Protein AF-A0A926WCE5-F1 (afdb_monomer_lite)

Sequence (85 aa):
MDINLHIERLVLDGVTLTPAQQRQLQASVKTELGRLITESGLGDYLHSRSSVHRLTPGPIEVAEQPDPTQLGTQIAQALYQGIGS

Radius of gyration: 13.47 Å; chains: 1; bounding box: 26×24×40 Å

Foldseek 3Di:
DDDDDDDPDDDDPPDDDDPVLVVLLVVLLVVLLVVCCVPVNLPCLVVPVDDPPDFDFDDDDADPDRRSNVSSNRVNVSVSVSSVD

pLDDT: mean 76.6, std 11.89, range [50.31, 91.5]

Structure (mmCIF, N/CA/C/O backbone):
data_AF-A0A926WCE5-F1
#
_entry.id   AF-A0A926WCE5-F1
#
loop_
_atom_site.group_PDB
_atom_site.id
_atom_site.type_symbol
_atom_site.label_atom_id
_atom_site.label_alt_id
_atom_site.label_comp_id
_atom_site.label_asym_id
_atom_site.label_entity_id
_atom_site.label_seq_id
_atom_site.pdbx_PDB_ins_code
_atom_site.Cartn_x
_atom_site.Cartn_y
_atom_site.Cartn_z
_atom_site.occupancy
_atom_site.B_iso_or_equiv
_atom_site.auth_seq_id
_atom_site.auth_comp_id
_atom_site.auth_asym_id
_atom_site.auth_atom_id
_atom_site.pdbx_PDB_model_num
ATOM 1 N N . MET A 1 1 ? 9.933 9.816 -16.355 1.00 50.31 1 MET A N 1
ATOM 2 C CA . MET A 1 1 ? 8.906 8.787 -16.611 1.00 50.31 1 MET A CA 1
ATOM 3 C C . MET A 1 1 ? 7.838 8.999 -15.563 1.00 50.31 1 MET A C 1
ATOM 5 O O . MET A 1 1 ? 8.159 8.871 -14.391 1.00 50.31 1 MET A O 1
ATOM 9 N N . ASP A 1 2 ? 6.631 9.385 -15.969 1.00 57.28 2 ASP A N 1
ATOM 10 C CA . ASP A 1 2 ? 5.538 9.637 -15.027 1.00 57.28 2 ASP A CA 1
ATOM 11 C C . ASP A 1 2 ? 4.714 8.362 -14.860 1.00 57.28 2 ASP A C 1
ATOM 13 O O . ASP A 1 2 ? 3.922 7.990 -15.726 1.00 57.28 2 ASP A O 1
ATOM 17 N N . ILE A 1 3 ? 4.938 7.662 -13.750 1.00 62.75 3 ILE A N 1
ATOM 18 C CA . ILE A 1 3 ? 4.130 6.510 -13.349 1.00 62.75 3 ILE A CA 1
ATOM 19 C C . ILE A 1 3 ? 2.999 7.033 -12.466 1.00 62.75 3 ILE A C 1
ATOM 21 O O . ILE A 1 3 ? 3.234 7.497 -11.353 1.00 62.75 3 ILE A O 1
ATOM 25 N N . ASN A 1 4 ? 1.764 6.940 -12.956 1.00 67.62 4 ASN A N 1
ATOM 26 C CA . ASN A 1 4 ? 0.566 7.258 -12.185 1.00 67.62 4 ASN A CA 1
ATOM 27 C C . ASN A 1 4 ? -0.100 5.954 -11.736 1.00 67.62 4 ASN A C 1
ATOM 29 O O . ASN A 1 4 ? -0.792 5.305 -12.518 1.00 67.62 4 ASN A O 1
ATOM 33 N N . LEU A 1 5 ? 0.123 5.560 -10.479 1.00 71.31 5 LEU A N 1
ATOM 34 C CA . LEU A 1 5 ? -0.512 4.386 -9.881 1.00 71.31 5 LEU A CA 1
ATOM 35 C C . LEU A 1 5 ? -1.826 4.793 -9.206 1.00 71.31 5 LEU A C 1
ATOM 37 O O . LEU A 1 5 ? -1.823 5.506 -8.201 1.00 71.31 5 LEU A O 1
ATOM 41 N N . HIS A 1 6 ? -2.949 4.321 -9.745 1.00 74.50 6 HIS A N 1
ATOM 42 C CA . HIS A 1 6 ? -4.268 4.531 -9.158 1.00 74.50 6 HIS A CA 1
ATOM 43 C C . HIS A 1 6 ? -4.774 3.238 -8.511 1.00 74.50 6 HIS A C 1
ATOM 45 O O . HIS A 1 6 ? -4.977 2.237 -9.191 1.00 74.50 6 HIS A O 1
ATOM 51 N N . ILE A 1 7 ? -4.975 3.263 -7.192 1.00 75.12 7 ILE A N 1
ATOM 52 C CA . ILE A 1 7 ? -5.594 2.165 -6.443 1.00 75.12 7 ILE A CA 1
ATOM 53 C C . ILE A 1 7 ? -7.041 2.574 -6.168 1.00 75.12 7 ILE A C 1
ATOM 55 O O . ILE A 1 7 ? -7.287 3.381 -5.273 1.00 75.12 7 ILE A O 1
ATOM 59 N N . GLU A 1 8 ? -7.990 2.035 -6.936 1.00 73.94 8 GLU A N 1
ATOM 60 C CA . GLU A 1 8 ? -9.418 2.360 -6.775 1.00 73.94 8 GLU A CA 1
ATOM 61 C C . GLU A 1 8 ? -9.967 1.890 -5.425 1.00 73.94 8 GLU A C 1
ATOM 63 O O . GLU A 1 8 ? -10.796 2.557 -4.802 1.00 73.94 8 GLU A O 1
ATOM 68 N N . ARG A 1 9 ? -9.510 0.722 -4.959 1.00 77.56 9 ARG A N 1
ATOM 69 C CA . ARG A 1 9 ? -9.950 0.143 -3.693 1.00 77.56 9 ARG A CA 1
ATOM 70 C C . ARG A 1 9 ? -8.898 -0.794 -3.114 1.00 77.56 9 ARG A C 1
ATOM 72 O O . ARG A 1 9 ? -8.435 -1.703 -3.791 1.00 77.56 9 ARG A O 1
ATOM 79 N N . LEU A 1 10 ? -8.593 -0.603 -1.834 1.00 78.69 10 LEU A N 1
ATOM 80 C CA . LEU A 1 10 ? -7.878 -1.570 -1.006 1.00 78.69 10 LEU A CA 1
ATOM 81 C C . LEU A 1 10 ? -8.882 -2.137 0.002 1.00 78.69 10 LEU A C 1
ATOM 83 O O . LEU A 1 10 ? -9.352 -1.406 0.873 1.00 78.69 10 LEU A O 1
ATOM 87 N N . VAL A 1 11 ? -9.255 -3.407 -0.160 1.00 80.56 11 VAL A N 1
ATOM 88 C CA . VAL A 1 11 ? -10.141 -4.119 0.774 1.00 80.56 11 VAL A CA 1
ATOM 89 C C . VAL A 1 11 ? -9.274 -4.946 1.713 1.00 80.56 11 VAL A C 1
ATOM 91 O O . VAL A 1 11 ? -8.406 -5.684 1.254 1.00 80.56 11 VAL A O 1
ATOM 94 N N . LEU A 1 12 ? -9.491 -4.791 3.016 1.00 78.00 12 LEU A N 1
ATOM 95 C CA . LEU A 1 12 ? -8.796 -5.533 4.064 1.00 78.00 12 LEU A CA 1
ATOM 96 C C . LEU A 1 12 ? -9.846 -6.297 4.859 1.00 78.00 12 LEU A C 1
ATOM 98 O O . LEU A 1 12 ? -10.514 -5.728 5.723 1.00 78.00 12 LEU A O 1
ATOM 102 N N . ASP A 1 13 ? -10.014 -7.572 4.536 1.00 75.75 13 ASP A N 1
ATOM 103 C CA . ASP A 1 13 ? -10.943 -8.436 5.252 1.00 75.75 13 ASP A CA 1
ATOM 104 C C . ASP A 1 13 ? -10.307 -8.914 6.565 1.00 75.75 13 ASP A C 1
ATOM 106 O O . ASP A 1 13 ? -9.136 -9.285 6.608 1.00 75.75 13 ASP A O 1
ATOM 110 N N . GLY A 1 14 ? -11.072 -8.881 7.659 1.00 75.88 14 GLY A N 1
ATOM 111 C CA . GLY A 1 14 ? -10.619 -9.356 8.975 1.00 75.88 14 GLY A CA 1
ATOM 112 C C . GLY A 1 14 ? -9.721 -8.392 9.763 1.00 75.88 14 GLY A C 1
ATOM 113 O O . GLY A 1 14 ? -9.305 -8.730 10.868 1.00 75.88 14 GLY A O 1
ATOM 114 N N . VAL A 1 15 ? -9.455 -7.184 9.254 1.00 78.00 15 VAL A N 1
ATOM 115 C CA . VAL A 1 15 ? -8.602 -6.186 9.920 1.00 78.00 15 VAL A CA 1
ATOM 116 C C . VAL A 1 15 ? -9.450 -5.033 10.455 1.00 78.00 15 VAL A C 1
ATOM 118 O O . VAL A 1 15 ? -10.025 -4.253 9.697 1.00 78.00 15 VAL A O 1
ATOM 121 N N . THR A 1 16 ? -9.517 -4.898 11.781 1.00 81.69 16 THR A N 1
ATOM 122 C CA . THR A 1 16 ? -10.254 -3.802 12.428 1.00 81.69 16 THR A CA 1
ATOM 123 C C . THR A 1 16 ? -9.315 -2.628 12.690 1.00 81.69 16 THR A C 1
ATOM 125 O O . THR A 1 16 ? -8.502 -2.674 13.609 1.00 81.69 16 THR A O 1
ATOM 128 N N . LEU A 1 17 ? -9.425 -1.561 11.893 1.00 83.44 17 LEU A N 1
ATOM 129 C CA . LEU A 1 17 ? -8.636 -0.334 12.058 1.00 83.44 17 LEU A CA 1
ATOM 130 C C . LEU A 1 17 ? -9.539 0.870 12.290 1.00 83.44 17 LEU A C 1
ATOM 132 O O . LEU A 1 17 ? -10.533 1.066 11.586 1.00 83.44 17 LEU A O 1
ATOM 136 N N . THR A 1 18 ? -9.142 1.730 13.224 1.00 88.75 18 THR A N 1
ATOM 137 C CA . THR A 1 18 ? -9.754 3.052 13.400 1.00 88.75 18 THR A CA 1
ATOM 138 C C . THR A 1 18 ? -9.506 3.940 12.169 1.00 88.75 18 THR A C 1
ATOM 140 O O . THR A 1 18 ? -8.520 3.746 11.455 1.00 88.75 18 THR A O 1
ATOM 143 N N . PRO A 1 19 ? -10.319 4.986 11.928 1.00 87.56 19 PRO A N 1
ATOM 144 C CA . PRO A 1 19 ? -10.112 5.900 10.797 1.00 87.56 19 PRO A CA 1
ATOM 145 C C . PRO A 1 19 ? -8.729 6.577 10.774 1.00 87.56 19 PRO A C 1
ATOM 147 O O . PRO A 1 19 ? -8.206 6.915 9.712 1.00 87.56 19 PRO A O 1
ATOM 150 N N . ALA A 1 20 ? -8.115 6.791 11.942 1.00 89.00 20 ALA A N 1
ATOM 151 C CA . ALA A 1 20 ? -6.753 7.313 12.037 1.00 89.00 20 ALA A CA 1
ATOM 152 C C . ALA A 1 20 ? -5.724 6.280 11.553 1.00 89.00 20 ALA A C 1
ATOM 154 O O . ALA A 1 20 ? -4.899 6.594 10.697 1.00 89.00 20 ALA A O 1
ATOM 155 N N . GLN A 1 21 ? -5.838 5.038 12.026 1.00 88.56 21 GLN A N 1
ATOM 156 C CA . GLN A 1 21 ? -4.976 3.930 11.611 1.00 88.56 21 GLN A CA 1
ATOM 157 C C . GLN A 1 21 ? -5.133 3.603 10.123 1.00 88.56 21 GLN A C 1
ATOM 159 O O . GLN A 1 21 ? -4.145 3.320 9.460 1.00 88.56 21 GLN A O 1
ATOM 164 N N . GLN A 1 22 ? -6.341 3.708 9.564 1.00 87.06 22 GLN A N 1
ATOM 165 C CA . GLN A 1 22 ? -6.567 3.538 8.124 1.00 87.06 22 GLN A CA 1
ATOM 166 C C . GLN A 1 22 ? -5.812 4.586 7.297 1.00 87.06 22 GLN A C 1
ATOM 168 O O . GLN A 1 22 ? -5.177 4.249 6.300 1.00 87.06 22 GLN A O 1
ATOM 173 N N . ARG A 1 23 ? -5.841 5.861 7.711 1.00 89.06 23 ARG A N 1
ATOM 174 C CA . ARG A 1 23 ? -5.074 6.922 7.036 1.00 89.06 23 ARG A CA 1
ATOM 175 C C . ARG A 1 23 ? -3.570 6.700 7.158 1.00 89.06 23 ARG A C 1
ATOM 177 O O . ARG A 1 23 ? -2.854 6.905 6.182 1.00 89.06 23 ARG A O 1
ATOM 184 N N . GLN A 1 24 ? -3.111 6.256 8.326 1.00 90.44 24 GLN A N 1
ATOM 185 C CA . GLN A 1 24 ? -1.709 5.911 8.552 1.00 90.44 24 GLN A CA 1
ATOM 186 C C . GLN A 1 24 ? -1.276 4.749 7.654 1.00 90.44 24 GLN A C 1
ATOM 188 O O . GLN A 1 24 ? -0.289 4.877 6.940 1.00 90.44 24 GLN A O 1
ATOM 193 N N . LEU A 1 25 ? -2.078 3.684 7.589 1.00 89.88 25 LEU A N 1
ATOM 194 C CA . LEU A 1 25 ? -1.857 2.552 6.697 1.00 89.88 25 LEU A CA 1
ATOM 195 C C . LEU A 1 25 ? -1.733 3.006 5.239 1.00 89.88 25 LEU A C 1
ATOM 197 O O . LEU A 1 25 ? -0.764 2.676 4.566 1.00 89.88 25 LEU A O 1
ATOM 201 N N . GLN A 1 26 ? -2.686 3.807 4.753 1.00 87.56 26 GLN A N 1
ATOM 202 C CA . GLN A 1 26 ? -2.656 4.319 3.381 1.00 87.56 26 GLN A CA 1
ATOM 203 C C . GLN A 1 26 ? -1.417 5.174 3.097 1.00 87.56 26 GLN A C 1
ATOM 205 O O . GLN A 1 26 ? -0.851 5.084 2.007 1.00 87.56 26 GLN A O 1
ATOM 210 N N . ALA A 1 27 ? -0.999 6.011 4.048 1.00 90.00 27 ALA A N 1
ATOM 211 C CA . ALA A 1 27 ? 0.205 6.822 3.908 1.00 90.00 27 ALA A CA 1
ATOM 212 C C . ALA A 1 27 ? 1.462 5.943 3.830 1.00 90.00 27 ALA A C 1
ATOM 214 O O . ALA A 1 27 ? 2.305 6.162 2.958 1.00 90.00 27 ALA A O 1
ATOM 215 N N . SER A 1 28 ? 1.552 4.915 4.676 1.00 91.50 28 SER A N 1
ATOM 216 C CA . SER A 1 28 ? 2.657 3.954 4.680 1.00 91.50 28 SER A CA 1
ATOM 217 C C . SER A 1 28 ? 2.715 3.142 3.391 1.00 91.50 28 SER A C 1
ATOM 219 O O . SER A 1 28 ? 3.781 3.065 2.786 1.00 91.50 28 SER A O 1
ATOM 221 N N . VAL A 1 29 ? 1.572 2.645 2.904 1.00 90.19 29 VAL A N 1
ATOM 222 C CA . VAL A 1 29 ? 1.488 1.950 1.610 1.00 90.19 29 VAL A CA 1
ATOM 223 C C . VAL A 1 29 ? 2.005 2.847 0.486 1.00 90.19 29 VAL A C 1
ATOM 225 O O . VAL A 1 29 ? 2.869 2.428 -0.274 1.00 90.19 29 VAL A O 1
ATOM 228 N N . LYS A 1 30 ? 1.521 4.094 0.390 1.00 89.69 30 LYS A N 1
ATOM 229 C CA . LYS A 1 30 ? 1.944 5.044 -0.657 1.00 89.69 30 LYS A CA 1
ATOM 230 C C . LYS A 1 30 ? 3.435 5.359 -0.590 1.00 89.69 30 LYS A C 1
ATOM 232 O O . LYS A 1 30 ? 4.088 5.417 -1.628 1.00 89.69 30 LYS A O 1
ATOM 237 N N . THR A 1 31 ? 3.949 5.572 0.617 1.00 91.25 31 THR A N 1
ATOM 238 C CA . THR A 1 31 ? 5.358 5.907 0.844 1.00 91.25 31 THR A CA 1
ATOM 239 C C . THR A 1 31 ? 6.256 4.755 0.418 1.00 91.25 31 THR A C 1
ATOM 241 O O . THR A 1 31 ? 7.186 4.964 -0.356 1.00 91.25 31 THR A O 1
ATOM 244 N N . GLU A 1 32 ? 5.947 3.536 0.859 1.00 91.50 32 GLU A N 1
ATOM 245 C CA . GLU A 1 32 ? 6.766 2.366 0.552 1.00 91.50 32 GLU A CA 1
ATOM 246 C C . GLU A 1 32 ? 6.663 1.961 -0.924 1.00 91.50 32 GLU A C 1
ATOM 248 O O . GLU A 1 32 ? 7.686 1.701 -1.549 1.00 91.50 32 GLU A O 1
ATOM 253 N N . LEU A 1 33 ? 5.469 1.982 -1.531 1.00 87.88 33 LEU A N 1
ATOM 254 C CA . LEU A 1 33 ? 5.328 1.728 -2.973 1.00 87.88 33 LEU A CA 1
ATOM 255 C C . LEU A 1 33 ? 6.091 2.763 -3.800 1.00 87.88 33 LEU A C 1
ATOM 257 O O . LEU A 1 33 ? 6.789 2.398 -4.742 1.00 87.88 33 LEU A O 1
ATOM 261 N N . GLY A 1 34 ? 5.987 4.045 -3.436 1.00 87.50 34 GLY A N 1
ATOM 262 C CA . GLY A 1 34 ? 6.744 5.111 -4.085 1.00 87.50 34 GLY A CA 1
ATOM 263 C C . GLY A 1 34 ? 8.250 4.875 -3.983 1.00 87.50 34 GLY A C 1
ATOM 264 O O . GLY A 1 34 ? 8.956 5.002 -4.983 1.00 87.50 34 GLY A O 1
ATOM 265 N N . ARG A 1 35 ? 8.730 4.461 -2.805 1.00 90.12 35 ARG A N 1
ATOM 266 C CA . ARG A 1 35 ? 10.133 4.108 -2.569 1.00 90.12 35 ARG A CA 1
ATOM 267 C C . ARG A 1 35 ? 10.580 2.935 -3.445 1.00 90.12 35 ARG A C 1
ATOM 269 O O . ARG A 1 35 ? 11.546 3.084 -4.184 1.00 90.12 35 ARG A O 1
ATOM 276 N N . LEU A 1 36 ? 9.855 1.813 -3.432 1.00 88.00 36 LEU A N 1
ATOM 277 C CA . LEU A 1 36 ? 10.190 0.609 -4.207 1.00 88.00 36 LEU A CA 1
ATOM 278 C C . LEU A 1 36 ? 10.210 0.877 -5.716 1.00 88.00 36 LEU A C 1
ATOM 280 O O . LEU A 1 36 ? 11.155 0.493 -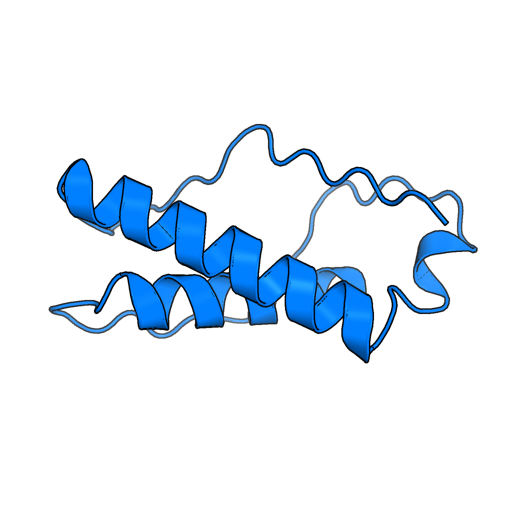6.398 1.00 88.00 36 LEU A O 1
ATOM 284 N N . ILE A 1 37 ? 9.211 1.600 -6.227 1.00 83.69 37 ILE A N 1
ATOM 285 C CA . ILE A 1 37 ? 9.140 1.985 -7.643 1.00 83.69 37 ILE A CA 1
ATOM 286 C C . ILE A 1 37 ? 10.290 2.924 -8.019 1.00 83.69 37 ILE A C 1
ATOM 288 O O . ILE A 1 37 ? 10.847 2.800 -9.107 1.00 83.69 37 ILE A O 1
ATOM 292 N N . THR A 1 38 ? 10.655 3.859 -7.141 1.00 85.00 38 THR A N 1
ATOM 293 C CA . THR A 1 38 ? 11.740 4.816 -7.412 1.00 85.00 38 THR A CA 1
ATOM 294 C C . THR A 1 38 ? 13.108 4.141 -7.375 1.00 85.00 38 THR A C 1
ATOM 296 O O . THR A 1 38 ? 13.950 4.423 -8.223 1.00 85.00 38 THR A O 1
ATOM 299 N N . GLU A 1 39 ? 13.339 3.254 -6.407 1.00 87.38 39 GLU A N 1
ATOM 300 C CA . GLU A 1 39 ? 14.631 2.590 -6.214 1.00 87.38 39 GLU A CA 1
ATOM 301 C C . GLU A 1 39 ? 14.862 1.442 -7.198 1.00 87.38 39 GLU A C 1
ATOM 303 O O . GLU A 1 39 ? 15.956 1.301 -7.736 1.00 87.38 39 GLU A O 1
ATOM 308 N N . SER A 1 40 ? 13.847 0.607 -7.418 1.00 80.31 40 SER A N 1
ATOM 309 C CA . SER A 1 40 ? 13.974 -0.647 -8.173 1.00 80.31 40 SER A CA 1
ATOM 310 C C . SER A 1 40 ? 13.309 -0.584 -9.554 1.00 80.31 40 SER A C 1
ATOM 312 O O . SER A 1 40 ? 13.441 -1.509 -10.355 1.00 80.31 40 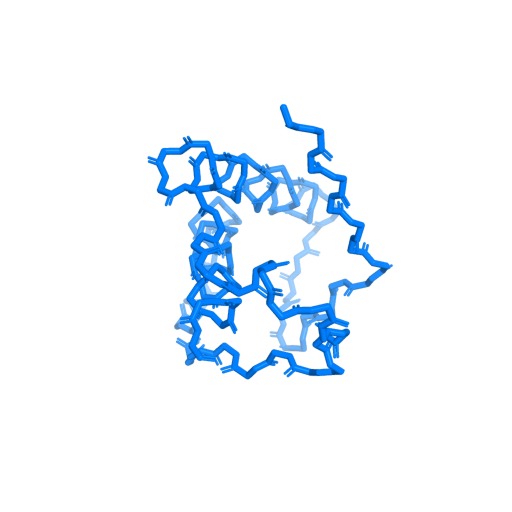SER A O 1
ATOM 314 N N . GLY A 1 41 ? 12.610 0.511 -9.869 1.00 78.25 41 GLY A N 1
ATOM 315 C CA . GLY A 1 41 ? 11.807 0.623 -11.083 1.00 78.25 41 GLY A CA 1
ATOM 316 C C . GLY A 1 41 ? 10.600 -0.319 -11.063 1.00 78.25 41 GLY A C 1
ATOM 317 O O . GLY A 1 41 ? 10.311 -0.980 -10.070 1.00 78.25 41 GLY A O 1
ATOM 318 N N . LEU A 1 42 ? 9.884 -0.398 -12.183 1.00 73.56 42 LEU A N 1
ATOM 319 C CA . LEU A 1 42 ? 8.806 -1.378 -12.397 1.00 73.56 42 LEU A CA 1
ATOM 320 C C . LEU A 1 42 ? 9.220 -2.533 -13.333 1.00 73.56 42 LEU A C 1
ATOM 322 O O . LEU A 1 42 ? 8.374 -3.326 -13.733 1.00 73.56 42 LEU A O 1
ATOM 326 N N . GLY A 1 43 ? 10.514 -2.638 -13.665 1.00 65.19 43 GLY A N 1
ATOM 327 C CA . GLY A 1 43 ? 11.077 -3.710 -14.496 1.00 65.19 43 GLY A CA 1
ATOM 328 C C . GLY A 1 43 ? 10.437 -3.865 -15.886 1.00 65.19 43 GLY A C 1
ATOM 329 O O . GLY A 1 43 ? 9.723 -2.987 -16.378 1.00 65.19 43 GLY A O 1
ATOM 330 N N . ASP A 1 44 ? 10.682 -5.016 -16.521 1.00 57.16 44 ASP A N 1
ATOM 331 C CA . ASP A 1 44 ? 10.159 -5.388 -17.848 1.00 57.16 44 ASP A CA 1
ATOM 332 C C . ASP A 1 44 ? 8.622 -5.538 -17.907 1.00 57.16 44 ASP A C 1
ATOM 334 O O . ASP A 1 44 ? 8.047 -5.623 -18.991 1.00 57.16 44 ASP A O 1
ATOM 338 N N . TYR A 1 45 ? 7.929 -5.480 -16.767 1.00 59.09 45 TYR A N 1
ATOM 339 C CA . TYR A 1 45 ? 6.473 -5.626 -16.665 1.00 59.09 45 TYR A CA 1
ATOM 340 C C . TYR A 1 45 ? 5.669 -4.518 -17.349 1.00 59.09 45 TYR A C 1
ATOM 342 O O . TYR A 1 45 ? 4.553 -4.755 -17.807 1.00 59.09 45 TYR A O 1
ATOM 350 N N . LEU A 1 46 ? 6.233 -3.312 -17.463 1.00 57.84 46 LEU A N 1
ATOM 351 C CA . LEU A 1 46 ? 5.618 -2.231 -18.240 1.00 57.84 46 LEU A CA 1
ATOM 352 C C . LEU A 1 46 ?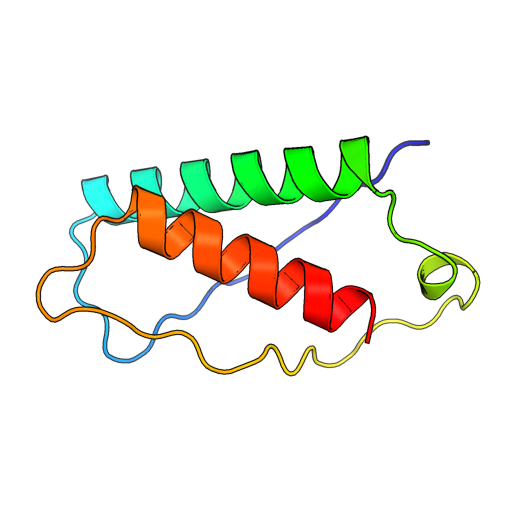 5.939 -2.311 -19.741 1.00 57.84 46 LEU A C 1
ATOM 354 O O . LEU A 1 46 ? 5.282 -1.629 -20.531 1.00 57.84 46 LEU A O 1
ATOM 358 N N . HIS A 1 47 ? 6.920 -3.126 -20.152 1.00 53.78 47 HIS A N 1
ATOM 359 C CA . HIS A 1 47 ? 7.214 -3.343 -21.573 1.00 53.78 47 HIS A CA 1
ATOM 360 C C . HIS A 1 47 ? 6.147 -4.218 -22.235 1.00 53.78 47 HIS A C 1
ATOM 362 O O . HIS A 1 47 ? 5.806 -3.996 -23.401 1.00 53.78 47 HIS A O 1
ATOM 368 N N . SER A 1 48 ? 5.542 -5.153 -21.499 1.00 52.53 48 SER A N 1
ATOM 369 C CA . SER A 1 48 ? 4.282 -5.749 -21.926 1.00 52.53 48 SER A CA 1
ATOM 370 C C . SER A 1 48 ? 3.153 -4.783 -21.577 1.00 52.53 48 SER A C 1
ATOM 372 O O . SER A 1 48 ? 2.883 -4.513 -20.414 1.00 52.53 48 SER A O 1
ATOM 374 N N . ARG A 1 49 ? 2.459 -4.249 -22.588 1.00 51.00 49 ARG A N 1
ATOM 375 C CA . ARG A 1 49 ? 1.246 -3.406 -22.461 1.00 51.00 49 ARG A CA 1
ATOM 376 C C . ARG A 1 49 ? 0.043 -4.174 -21.875 1.00 51.00 49 ARG A C 1
ATOM 378 O O . ARG A 1 49 ? -1.088 -4.024 -22.331 1.00 51.00 49 ARG A O 1
ATOM 385 N N . SER A 1 50 ? 0.288 -5.057 -20.923 1.00 54.31 50 SER A N 1
ATOM 386 C CA . SER A 1 50 ? -0.660 -5.957 -20.302 1.00 54.31 50 SER A CA 1
ATOM 387 C C . SER A 1 50 ? -1.257 -5.275 -19.082 1.00 54.31 50 SER A C 1
ATOM 389 O O . SER A 1 50 ? -0.598 -5.082 -18.065 1.00 54.31 50 SER A O 1
ATOM 391 N N . SER A 1 51 ? -2.535 -4.926 -19.181 1.00 58.75 51 SER A N 1
ATOM 392 C CA . SER A 1 51 ? -3.367 -4.671 -18.013 1.00 58.75 51 SER A CA 1
ATOM 393 C C . SER A 1 51 ? -3.300 -5.891 -17.091 1.00 58.75 51 SER A C 1
ATOM 395 O O . SER A 1 51 ? -3.773 -6.968 -17.465 1.00 58.75 51 SER A O 1
ATOM 397 N N . VAL A 1 52 ? -2.714 -5.747 -15.904 1.00 61.44 52 VAL A N 1
ATOM 398 C CA . VAL A 1 52 ? -2.722 -6.824 -14.913 1.00 61.44 52 VAL A CA 1
ATOM 399 C C . VAL A 1 52 ? -4.126 -6.899 -14.320 1.00 61.44 52 VAL A C 1
ATOM 401 O O . VAL A 1 52 ? -4.529 -6.041 -13.542 1.00 61.44 52 VAL A O 1
ATOM 404 N N . HIS A 1 53 ? -4.900 -7.906 -14.735 1.00 59.44 53 HIS A N 1
ATOM 405 C CA . HIS A 1 53 ? -6.291 -8.065 -14.298 1.00 59.44 53 HIS A CA 1
ATOM 406 C C . HIS A 1 53 ? -6.397 -8.409 -12.804 1.00 59.44 53 HIS A C 1
ATOM 408 O O . HIS A 1 53 ? -7.381 -8.064 -12.154 1.00 59.44 53 HIS A O 1
ATOM 414 N N . ARG A 1 54 ? -5.381 -9.081 -12.247 1.00 64.38 54 ARG A N 1
ATOM 415 C CA . ARG A 1 54 ? -5.318 -9.435 -10.829 1.00 64.38 54 ARG A CA 1
ATOM 416 C C . ARG A 1 54 ? -3.877 -9.684 -10.401 1.00 64.38 54 ARG A C 1
ATOM 418 O O . ARG A 1 54 ? -3.202 -10.518 -10.992 1.00 64.38 54 ARG A O 1
ATOM 425 N N .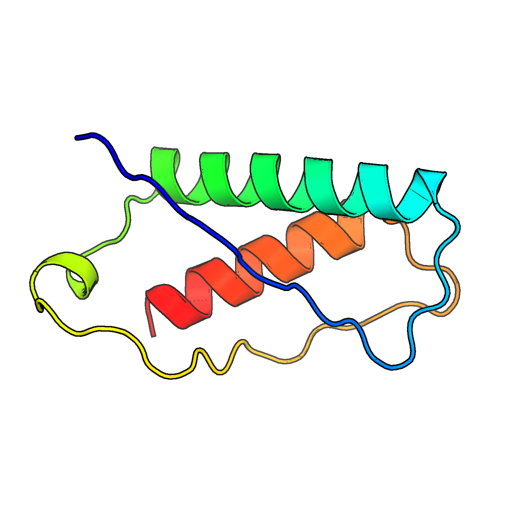 LEU A 1 55 ? -3.444 -8.998 -9.348 1.00 68.69 55 LEU A N 1
ATOM 426 C CA . LEU A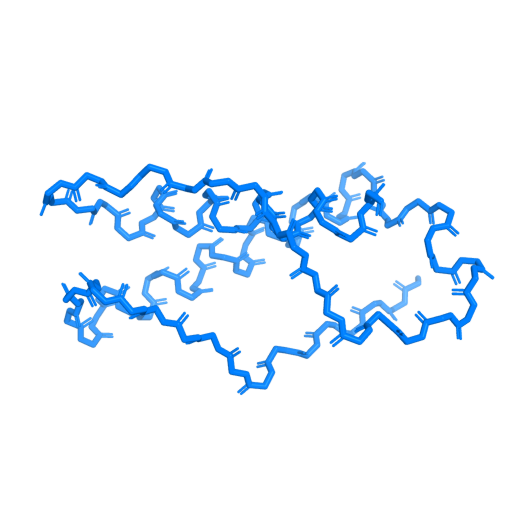 1 55 ? -2.212 -9.320 -8.633 1.00 68.69 55 LEU A CA 1
ATOM 427 C C . LEU A 1 55 ? -2.546 -10.390 -7.590 1.00 68.69 55 LEU A C 1
ATOM 429 O O . LEU A 1 55 ? -3.552 -10.263 -6.889 1.00 68.69 55 LEU A O 1
ATOM 433 N N . THR A 1 56 ? -1.719 -11.428 -7.483 1.00 64.31 56 THR A N 1
ATOM 434 C CA . THR A 1 56 ? -1.814 -12.408 -6.388 1.00 64.31 56 THR A CA 1
ATOM 435 C C . THR A 1 56 ? -0.597 -12.222 -5.486 1.00 64.31 56 THR A C 1
ATOM 437 O O . THR A 1 56 ? 0.367 -12.973 -5.611 1.00 64.31 56 THR A O 1
ATOM 440 N N . PRO A 1 57 ? -0.583 -11.171 -4.642 1.00 67.75 57 PRO A N 1
ATOM 441 C CA . PRO A 1 57 ? 0.521 -10.940 -3.724 1.00 67.75 57 PRO A CA 1
ATOM 442 C C . PRO A 1 57 ? 0.661 -12.116 -2.749 1.00 67.75 57 PRO A C 1
ATOM 444 O O . PRO A 1 57 ? -0.325 -12.780 -2.415 1.00 67.75 57 PRO A O 1
ATOM 447 N N . GLY A 1 58 ? 1.892 -12.372 -2.300 1.00 67.81 58 GLY A N 1
ATOM 448 C CA . GLY A 1 58 ? 2.174 -13.385 -1.284 1.00 67.81 58 GLY A CA 1
ATOM 449 C C . GLY A 1 58 ? 1.421 -13.131 0.034 1.00 67.81 58 GLY A C 1
ATOM 450 O O . GLY A 1 58 ? 0.910 -12.029 0.255 1.00 67.81 58 GLY A O 1
ATOM 451 N N . PRO A 1 59 ? 1.328 -14.144 0.914 1.00 69.44 59 PRO A N 1
ATOM 452 C CA . PRO A 1 59 ? 0.641 -14.012 2.195 1.00 69.44 59 PRO A CA 1
ATOM 453 C C . PRO A 1 59 ? 1.279 -12.914 3.058 1.00 69.44 59 PRO A C 1
ATOM 455 O O . PRO A 1 59 ? 2.498 -12.765 3.088 1.00 69.44 59 PRO A O 1
ATOM 458 N N . ILE A 1 60 ? 0.437 -12.165 3.772 1.00 71.12 60 ILE A N 1
ATOM 459 C CA . ILE A 1 60 ? 0.847 -11.124 4.719 1.00 71.12 60 ILE A CA 1
ATOM 460 C C . ILE A 1 60 ? 0.512 -11.619 6.125 1.00 71.12 60 ILE A C 1
ATOM 462 O O . ILE A 1 60 ? -0.624 -12.016 6.387 1.00 71.12 60 ILE A O 1
ATOM 466 N N . GLU A 1 61 ? 1.487 -11.590 7.030 1.00 70.81 61 GLU A N 1
ATOM 467 C CA . GLU A 1 61 ? 1.275 -11.935 8.435 1.00 70.81 61 GLU A CA 1
ATOM 468 C C . GLU A 1 61 ? 0.756 -10.714 9.199 1.00 70.81 61 GLU A C 1
ATOM 470 O O . GLU A 1 61 ? 1.481 -9.754 9.457 1.00 70.81 61 GLU A O 1
ATOM 475 N N . VAL A 1 62 ? -0.525 -10.746 9.568 1.00 69.19 62 VAL A N 1
ATOM 476 C CA . VAL A 1 62 ? -1.155 -9.684 10.359 1.00 69.19 62 VAL A CA 1
ATOM 477 C C . VAL A 1 62 ? -1.112 -10.075 11.834 1.00 69.19 62 VAL A C 1
ATOM 479 O O . VAL A 1 62 ? -1.735 -11.054 12.239 1.00 69.19 62 VAL A O 1
ATOM 482 N N . ALA A 1 63 ? -0.380 -9.308 12.643 1.00 71.25 63 ALA A N 1
ATOM 483 C CA . ALA A 1 63 ? -0.366 -9.475 14.097 1.00 71.25 63 ALA A CA 1
ATOM 484 C C . ALA A 1 63 ? -1.734 -9.134 14.725 1.00 71.25 63 ALA A C 1
ATOM 486 O O . ALA A 1 63 ? -2.486 -8.335 14.168 1.00 71.25 63 ALA A O 1
ATOM 487 N 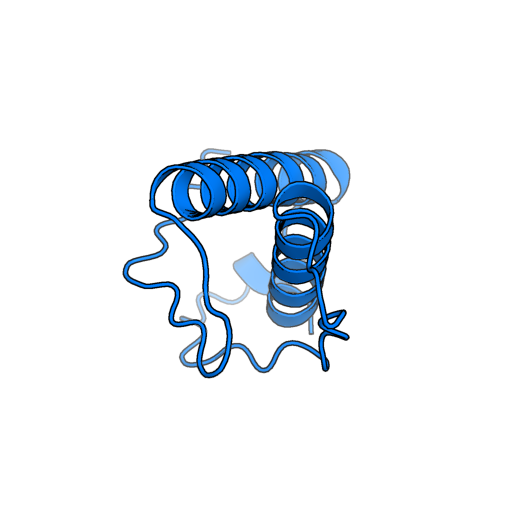N . GLU A 1 64 ? -2.033 -9.671 15.917 1.00 66.50 64 GLU A N 1
ATOM 488 C CA . GLU A 1 64 ? -3.290 -9.403 16.652 1.00 66.50 64 GLU A CA 1
ATOM 489 C C . GLU A 1 64 ? -3.507 -7.908 16.954 1.00 66.50 64 GLU A C 1
ATOM 491 O O . GLU A 1 64 ? -4.639 -7.427 16.993 1.00 66.50 64 GLU A O 1
ATOM 496 N N . GLN A 1 65 ? -2.416 -7.155 17.120 1.00 69.75 65 GLN A N 1
ATOM 497 C CA . GLN A 1 65 ? -2.407 -5.694 17.181 1.00 69.75 65 GLN A CA 1
ATOM 498 C C . GLN A 1 65 ? -1.481 -5.160 16.084 1.00 69.75 65 GLN A C 1
ATOM 500 O O . GLN A 1 65 ? -0.295 -4.931 16.333 1.00 69.75 65 GLN A O 1
ATOM 505 N N . PRO A 1 66 ? -1.984 -4.996 14.852 1.00 71.06 66 PRO A N 1
ATOM 506 C CA . PRO A 1 66 ? -1.134 -4.612 13.742 1.00 71.06 66 PRO A CA 1
ATOM 507 C C . PRO A 1 66 ? -0.740 -3.137 13.870 1.00 71.06 66 PRO A C 1
ATOM 509 O O . PRO A 1 66 ? -1.604 -2.259 13.941 1.00 71.06 66 PRO A O 1
ATOM 512 N N . ASP A 1 67 ? 0.567 -2.853 13.867 1.00 85.00 67 ASP A N 1
ATOM 513 C CA . ASP A 1 67 ? 1.062 -1.497 13.620 1.00 85.00 67 ASP A CA 1
ATOM 514 C C . ASP A 1 67 ? 0.668 -1.115 12.182 1.00 85.00 67 ASP A C 1
ATOM 516 O O . ASP A 1 67 ? 1.134 -1.758 11.233 1.00 85.00 67 ASP A O 1
ATOM 520 N N . PRO A 1 68 ? -0.173 -0.081 11.984 1.00 85.75 68 PRO A N 1
ATOM 521 C CA . PRO A 1 68 ? -0.607 0.330 10.652 1.00 85.75 68 PRO A CA 1
ATOM 522 C C . PRO A 1 68 ? 0.563 0.676 9.732 1.00 85.75 68 PRO A C 1
ATOM 524 O O . PRO A 1 68 ? 0.456 0.537 8.518 1.00 85.75 68 PRO A O 1
ATOM 527 N N . THR A 1 69 ? 1.685 1.120 10.295 1.00 87.75 69 THR A N 1
ATOM 528 C CA . THR A 1 69 ? 2.882 1.463 9.529 1.00 87.75 69 THR A CA 1
ATOM 529 C C . THR A 1 69 ? 3.521 0.214 8.946 1.00 87.75 69 THR A C 1
ATOM 531 O O . THR A 1 69 ? 3.727 0.135 7.737 1.00 87.75 69 THR A O 1
ATOM 534 N N . GLN A 1 70 ? 3.784 -0.780 9.798 1.00 87.69 70 GLN A N 1
ATOM 535 C CA . GLN A 1 70 ? 4.385 -2.047 9.385 1.00 87.69 70 GLN A CA 1
ATOM 536 C C . GLN A 1 70 ? 3.474 -2.805 8.426 1.00 87.69 70 GLN A C 1
ATOM 538 O O . GLN A 1 70 ? 3.939 -3.273 7.388 1.00 87.69 70 GLN A O 1
ATOM 543 N N . LEU A 1 71 ? 2.173 -2.857 8.724 1.00 87.44 71 LEU A N 1
ATOM 544 C CA . LEU A 1 71 ? 1.192 -3.481 7.843 1.00 87.44 71 LEU A CA 1
ATOM 545 C C . LEU A 1 71 ? 1.179 -2.800 6.466 1.00 87.44 71 LEU A C 1
ATOM 547 O O . LEU A 1 71 ? 1.121 -3.472 5.440 1.00 87.44 71 LEU A O 1
ATOM 551 N N . GLY A 1 72 ? 1.292 -1.470 6.425 1.00 88.12 72 GLY A N 1
ATOM 552 C CA . GLY A 1 72 ? 1.321 -0.718 5.172 1.00 88.12 72 GLY A CA 1
ATOM 553 C C . GLY A 1 72 ? 2.567 -1.005 4.344 1.00 88.12 72 GLY A C 1
ATOM 554 O O . GLY A 1 72 ? 2.468 -1.193 3.132 1.00 88.12 72 GLY A O 1
ATOM 555 N N . THR A 1 73 ? 3.722 -1.106 5.000 1.00 89.75 73 THR A N 1
ATOM 556 C CA . THR A 1 73 ? 4.983 -1.505 4.365 1.00 89.75 73 THR A CA 1
ATOM 557 C C . THR A 1 73 ? 4.894 -2.919 3.787 1.00 89.75 73 THR A C 1
ATOM 559 O O . THR A 1 73 ? 5.254 -3.127 2.630 1.00 89.75 73 THR A O 1
ATOM 562 N N . GLN A 1 74 ? 4.356 -3.881 4.542 1.00 88.31 74 GLN A N 1
ATOM 563 C CA . GLN A 1 74 ? 4.198 -5.262 4.071 1.00 88.31 74 GLN A CA 1
ATOM 564 C C . GLN A 1 74 ? 3.244 -5.359 2.874 1.00 88.31 74 GLN A C 1
ATOM 566 O O . GLN A 1 74 ? 3.565 -6.014 1.884 1.00 88.31 74 GLN A O 1
ATOM 571 N N . ILE A 1 75 ? 2.105 -4.655 2.917 1.00 86.94 75 ILE A N 1
ATOM 572 C CA . ILE A 1 75 ? 1.169 -4.580 1.784 1.00 86.94 75 ILE A CA 1
ATOM 573 C C . ILE A 1 75 ? 1.866 -4.001 0.550 1.00 86.94 75 ILE A C 1
ATOM 575 O O . ILE A 1 75 ? 1.740 -4.558 -0.538 1.00 86.94 75 ILE A O 1
ATOM 579 N N . ALA A 1 76 ? 2.612 -2.903 0.695 1.00 88.19 76 ALA A N 1
ATOM 580 C CA . ALA A 1 76 ? 3.319 -2.282 -0.422 1.00 88.19 76 ALA A CA 1
ATOM 581 C C . ALA A 1 76 ? 4.368 -3.212 -1.046 1.00 88.19 76 ALA A C 1
ATOM 583 O O . ALA A 1 76 ? 4.444 -3.305 -2.270 1.00 88.19 76 ALA A O 1
ATOM 584 N N . GLN A 1 77 ? 5.129 -3.937 -0.225 1.00 87.38 77 GLN A N 1
ATOM 585 C CA . GLN A 1 77 ? 6.111 -4.916 -0.694 1.00 87.38 77 GLN A CA 1
ATOM 586 C C . GLN A 1 77 ? 5.448 -6.080 -1.429 1.00 87.38 77 GLN A C 1
ATOM 588 O O . GLN A 1 77 ? 5.894 -6.450 -2.514 1.00 87.38 77 GLN A O 1
ATOM 593 N N . ALA A 1 78 ? 4.354 -6.618 -0.889 1.00 85.50 78 ALA A N 1
ATOM 594 C CA . ALA A 1 78 ? 3.626 -7.714 -1.514 1.00 85.50 78 ALA A CA 1
ATOM 595 C C . ALA A 1 78 ? 2.990 -7.285 -2.851 1.00 85.50 78 ALA A C 1
ATOM 597 O O . ALA A 1 78 ? 3.053 -8.024 -3.833 1.00 85.50 78 ALA A O 1
ATOM 598 N N . LEU A 1 79 ? 2.439 -6.066 -2.924 1.00 82.62 79 LEU A N 1
ATOM 599 C CA . LEU A 1 79 ? 1.938 -5.479 -4.171 1.00 82.62 79 LEU A CA 1
ATOM 600 C C . LEU A 1 79 ? 3.058 -5.283 -5.193 1.00 82.62 79 LEU A C 1
ATOM 602 O O . LEU A 1 79 ? 2.887 -5.655 -6.349 1.00 82.62 79 LEU A O 1
ATOM 606 N N . TYR A 1 80 ? 4.199 -4.732 -4.777 1.00 82.62 80 TYR A N 1
ATOM 607 C CA . TYR A 1 80 ? 5.353 -4.528 -5.650 1.00 82.62 80 TYR A CA 1
ATOM 608 C C . TYR A 1 80 ? 5.879 -5.852 -6.220 1.00 82.62 80 TYR A C 1
ATOM 610 O O . TYR A 1 80 ? 6.100 -5.958 -7.424 1.00 82.62 80 TYR A O 1
ATOM 618 N N . GLN A 1 81 ? 5.992 -6.888 -5.384 1.00 79.88 81 GLN A N 1
ATOM 619 C CA . GLN A 1 81 ? 6.356 -8.235 -5.828 1.00 79.88 81 GLN A CA 1
ATOM 620 C C . GLN A 1 81 ? 5.334 -8.812 -6.804 1.00 79.88 81 GLN A C 1
ATOM 622 O O . GLN A 1 81 ? 5.732 -9.348 -7.828 1.00 79.88 81 GLN A O 1
ATOM 627 N N . GLY A 1 82 ? 4.035 -8.663 -6.530 1.00 74.94 82 GLY A N 1
ATOM 628 C CA . GLY A 1 82 ? 2.988 -9.126 -7.440 1.00 74.94 82 GLY A CA 1
ATOM 629 C C . GLY A 1 82 ? 2.999 -8.408 -8.791 1.00 74.94 82 GLY A C 1
ATOM 630 O O . GLY A 1 82 ? 2.550 -8.973 -9.781 1.00 74.94 82 GLY A O 1
ATOM 631 N N . ILE A 1 83 ? 3.479 -7.159 -8.845 1.00 74.00 83 ILE A N 1
ATOM 632 C CA . ILE A 1 83 ? 3.647 -6.424 -10.107 1.00 74.00 83 ILE A CA 1
ATOM 633 C C . ILE A 1 83 ? 4.860 -6.950 -10.880 1.00 74.00 83 ILE A C 1
ATOM 635 O O . ILE A 1 83 ? 4.843 -6.893 -12.100 1.00 74.00 83 ILE A O 1
ATOM 639 N N . GLY A 1 84 ? 5.894 -7.441 -10.191 1.00 63.28 84 GLY A N 1
ATOM 640 C CA . GLY A 1 84 ? 7.112 -7.991 -10.792 1.00 63.28 84 GLY A CA 1
ATOM 641 C C . GLY A 1 84 ? 7.127 -9.513 -10.994 1.00 63.28 84 GLY A C 1
ATOM 642 O O . GLY A 1 84 ? 8.152 -10.025 -11.444 1.00 63.28 84 GLY A O 1
ATOM 643 N N . SER A 1 85 ? 6.056 -10.232 -10.626 1.00 56.88 85 SER A N 1
ATOM 644 C CA . SER A 1 85 ? 5.952 -11.703 -10.665 1.00 56.88 85 SER A CA 1
ATOM 645 C C . SER A 1 85 ? 5.304 -12.208 -11.933 1.00 56.88 85 SER A C 1
ATOM 647 O O . SER A 1 85 ? 4.141 -11.813 -12.170 1.00 56.88 85 SER A O 1
#

Secondary structure (DSSP, 8-state):
-------S----TT----HHHHHHHHHHHHHHHHHHHHHH--GGGGTS----S---PPP----SS--HHHHHHHHHHHHHHHHH-